Protein AF-A0A970KS63-F1 (afdb_monomer_lite)

Structure (mmCIF, N/CA/C/O backbone):
data_AF-A0A970KS63-F1
#
_entry.id   AF-A0A970KS63-F1
#
loop_
_atom_site.group_PDB
_atom_site.id
_atom_site.type_symbol
_atom_site.label_atom_id
_atom_site.label_alt_id
_atom_site.label_comp_id
_atom_site.label_asym_id
_atom_site.label_entity_id
_atom_site.label_seq_id
_atom_site.pdbx_PDB_ins_code
_atom_site.Cartn_x
_atom_site.Cartn_y
_atom_site.Cartn_z
_atom_site.occupancy
_atom_site.B_iso_or_equiv
_atom_site.auth_seq_id
_atom_site.auth_comp_id
_atom_site.auth_asym_id
_atom_site.auth_atom_id
_atom_site.pdbx_PDB_model_num
ATOM 1 N N . MET A 1 1 ? -22.049 -8.624 14.895 1.00 50.59 1 MET A N 1
ATOM 2 C CA . MET A 1 1 ? -20.860 -7.821 15.268 1.00 50.59 1 MET A CA 1
ATOM 3 C C . MET A 1 1 ? -21.345 -6.504 15.851 1.00 50.59 1 MET A C 1
ATOM 5 O O . MET A 1 1 ? -22.288 -5.970 15.275 1.00 50.59 1 MET A O 1
ATOM 9 N N . PRO A 1 2 ? -20.799 -5.991 16.967 1.00 42.56 2 PRO A N 1
ATOM 10 C CA . PRO A 1 2 ? -21.236 -4.711 17.508 1.00 42.56 2 PRO A CA 1
ATOM 11 C C . PRO A 1 2 ? -20.674 -3.602 16.616 1.00 42.56 2 PRO A C 1
ATOM 13 O O . PRO A 1 2 ? -19.522 -3.188 16.717 1.00 42.56 2 PRO A O 1
ATOM 16 N N . VAL A 1 3 ? -21.492 -3.189 15.661 1.00 50.16 3 VAL A N 1
ATOM 17 C CA . VAL A 1 3 ? -21.239 -2.037 14.810 1.00 50.16 3 VAL A CA 1
ATOM 18 C C . VAL A 1 3 ? -21.534 -0.805 15.663 1.00 50.16 3 VAL A C 1
ATOM 20 O O . VAL A 1 3 ? -22.597 -0.727 16.278 1.00 50.16 3 VAL A O 1
ATOM 23 N N . SER A 1 4 ? -20.594 0.141 15.756 1.00 57.78 4 SER A N 1
ATOM 24 C CA . SER A 1 4 ? -20.884 1.429 16.402 1.00 57.78 4 SER A CA 1
ATOM 25 C C . SER A 1 4 ? -22.049 2.103 15.663 1.00 57.78 4 SER A C 1
ATOM 27 O O . SER A 1 4 ? -22.232 1.830 14.479 1.00 57.78 4 SER A O 1
ATOM 29 N N . ALA A 1 5 ? -22.823 2.988 16.297 1.00 55.28 5 ALA A N 1
ATOM 30 C CA . ALA A 1 5 ? -24.036 3.584 15.702 1.00 55.28 5 ALA A CA 1
ATOM 31 C C . ALA A 1 5 ? -23.829 4.236 14.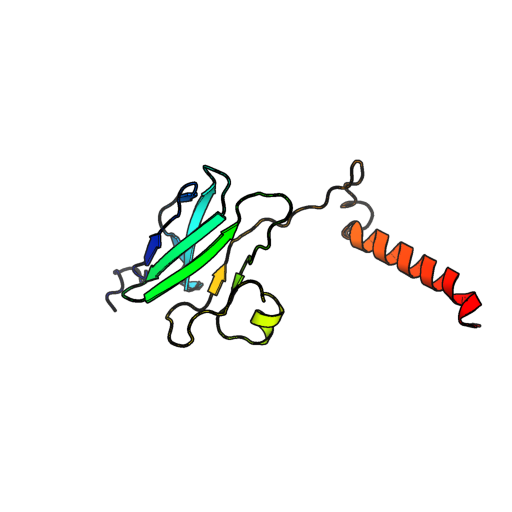305 1.00 55.28 5 ALA A C 1
ATOM 33 O O . ALA A 1 5 ? -24.787 4.491 13.586 1.00 55.28 5 ALA A O 1
ATOM 34 N N . SER A 1 6 ? -22.573 4.466 13.903 1.00 63.53 6 SER A N 1
ATOM 35 C CA . SER A 1 6 ? -22.121 4.996 12.613 1.00 63.53 6 SER A CA 1
ATOM 36 C C . SER A 1 6 ? -21.765 3.963 11.528 1.00 63.53 6 SER A C 1
ATOM 38 O O . SER A 1 6 ? -21.290 4.354 10.461 1.00 63.53 6 SER A O 1
ATOM 40 N N . GLY A 1 7 ? -21.897 2.653 11.762 1.00 78.44 7 GLY A N 1
ATOM 41 C CA . GLY A 1 7 ? -21.442 1.653 10.783 1.00 78.44 7 GLY A CA 1
ATOM 42 C C . GLY A 1 7 ? -19.939 1.342 10.845 1.00 78.44 7 GLY A C 1
ATOM 43 O O . GLY A 1 7 ? -19.459 0.486 10.104 1.00 78.44 7 GLY A O 1
ATOM 44 N N . LYS A 1 8 ? -19.180 2.047 11.696 1.00 84.31 8 LYS A N 1
ATOM 45 C CA . LYS A 1 8 ? -17.717 1.942 11.765 1.00 84.31 8 LYS A CA 1
ATOM 46 C C . LYS A 1 8 ? -17.283 0.630 12.437 1.00 84.31 8 LYS A C 1
ATOM 48 O O . LYS A 1 8 ? -17.682 0.394 13.584 1.00 84.31 8 LYS A O 1
ATOM 53 N N . PRO A 1 9 ? -16.433 -0.189 11.788 1.00 85.94 9 PRO A N 1
ATOM 54 C CA . PRO A 1 9 ? -15.862 -1.370 12.421 1.00 85.94 9 PRO A CA 1
ATOM 55 C C . PRO A 1 9 ? -14.881 -0.972 13.530 1.00 85.94 9 PRO A C 1
ATOM 57 O O . PRO A 1 9 ? -14.141 0.010 13.412 1.00 85.94 9 PRO A O 1
ATOM 60 N N . GLN A 1 10 ? -14.872 -1.741 14.620 1.00 87.31 10 GLN A N 1
ATOM 61 C CA . GLN A 1 10 ? -13.875 -1.586 15.675 1.00 87.31 10 GLN A CA 1
ATOM 62 C C . GLN A 1 10 ? -12.550 -2.178 15.194 1.00 87.31 10 GLN A C 1
ATOM 64 O O . GLN A 1 10 ? -12.431 -3.390 15.023 1.00 87.31 10 GLN A O 1
ATOM 69 N N . ALA A 1 11 ? -11.573 -1.304 14.963 1.00 89.56 11 ALA A N 1
ATOM 70 C CA . ALA A 1 11 ? -10.242 -1.679 14.522 1.00 89.56 11 ALA A CA 1
ATOM 71 C C . ALA A 1 11 ? -9.180 -0.996 15.381 1.00 89.56 11 ALA A C 1
ATOM 73 O O . ALA A 1 11 ? -9.300 0.192 15.694 1.00 89.56 11 ALA A O 1
ATOM 74 N N . VAL A 1 12 ? -8.133 -1.740 15.722 1.00 91.56 12 VAL A N 1
ATOM 75 C CA . VAL A 1 12 ? -6.964 -1.235 16.444 1.00 91.56 12 VAL A CA 1
ATOM 76 C C . VAL A 1 12 ? -5.735 -1.384 15.559 1.00 91.56 12 VAL A C 1
ATOM 78 O O . VAL A 1 12 ? -5.527 -2.433 14.950 1.00 91.56 12 VAL A O 1
ATOM 81 N N . LEU A 1 13 ? -4.942 -0.314 15.489 1.00 92.19 13 LEU A N 1
ATOM 82 C CA . LEU A 1 13 ? -3.684 -0.281 14.759 1.00 92.19 13 LEU A CA 1
ATOM 83 C C . LEU A 1 13 ? -2.523 -0.479 15.736 1.00 92.19 13 LEU A C 1
ATOM 85 O O . LEU A 1 13 ? -2.362 0.292 16.680 1.00 92.19 13 LEU A O 1
ATOM 89 N N . GLU A 1 14 ? -1.728 -1.511 15.495 1.00 92.94 14 GLU A N 1
ATOM 90 C CA . GLU A 1 14 ? -0.539 -1.870 16.262 1.00 92.94 14 GLU A CA 1
ATOM 91 C C . GLU A 1 14 ? 0.682 -1.429 15.449 1.00 92.94 14 GLU A C 1
ATOM 93 O O . GLU A 1 14 ? 0.970 -1.977 14.383 1.00 92.94 14 GLU A O 1
ATOM 98 N N . LEU A 1 15 ? 1.367 -0.384 15.917 1.00 90.44 15 LEU A N 1
ATOM 9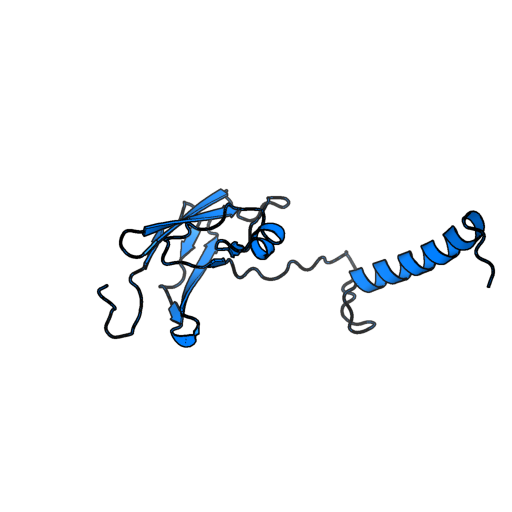9 C CA . LEU A 1 15 ? 2.504 0.205 15.215 1.00 90.44 15 LEU A CA 1
ATOM 100 C C . LEU A 1 15 ? 3.828 -0.289 15.810 1.00 90.44 15 LEU A C 1
ATOM 102 O O . LEU A 1 15 ? 3.960 -0.321 17.036 1.00 90.44 15 LEU A O 1
ATOM 106 N N . PRO A 1 16 ? 4.818 -0.642 14.972 1.00 88.69 16 PRO A N 1
ATOM 107 C CA . PRO A 1 16 ? 6.161 -0.930 15.451 1.00 88.69 16 PRO A CA 1
ATOM 108 C C . PRO A 1 16 ? 6.858 0.360 15.911 1.00 88.69 16 PRO A C 1
ATOM 110 O O . PRO A 1 16 ? 6.420 1.474 15.603 1.00 88.69 16 PRO A O 1
ATOM 113 N N . ALA A 1 17 ? 7.981 0.206 16.617 1.00 84.44 17 ALA A N 1
ATOM 114 C CA . ALA A 1 17 ? 8.837 1.332 16.979 1.00 84.44 17 ALA A CA 1
ATOM 115 C C . ALA A 1 17 ? 9.228 2.147 15.731 1.00 84.44 17 ALA A C 1
ATOM 117 O O . ALA A 1 17 ? 9.442 1.596 14.650 1.00 84.44 17 ALA A O 1
ATOM 118 N N . GLY A 1 18 ? 9.281 3.472 15.875 1.00 84.69 18 GLY A N 1
ATOM 119 C CA . GLY A 1 18 ? 9.595 4.378 14.771 1.00 84.69 18 GLY A CA 1
ATOM 120 C C . GLY A 1 18 ? 8.408 4.768 13.881 1.00 84.69 18 GLY A C 1
ATOM 121 O O . GLY A 1 18 ? 8.601 5.578 12.973 1.00 84.69 18 GLY A O 1
ATOM 122 N N . LEU A 1 19 ? 7.182 4.286 14.141 1.00 87.88 19 LEU A N 1
ATOM 123 C CA . LEU A 1 19 ? 5.958 4.803 13.513 1.00 87.88 19 LEU A CA 1
ATOM 124 C C . LEU A 1 19 ? 5.006 5.444 14.510 1.00 87.88 19 LEU A C 1
ATOM 126 O O . LEU A 1 19 ? 4.791 4.952 15.613 1.00 87.88 19 LEU A O 1
ATOM 130 N N . VAL A 1 20 ? 4.368 6.521 14.056 1.00 90.81 20 VAL A N 1
ATOM 131 C CA . VAL A 1 20 ? 3.349 7.239 14.817 1.00 90.81 20 VAL A CA 1
ATOM 132 C C . VAL A 1 20 ? 2.119 7.442 13.939 1.00 90.81 20 VAL A C 1
ATOM 134 O O . VAL A 1 20 ? 2.229 7.913 12.806 1.00 90.81 20 VAL A O 1
ATOM 137 N N . ALA A 1 21 ? 0.942 7.102 14.464 1.00 92.06 21 ALA A N 1
ATOM 138 C CA . ALA A 1 21 ? -0.326 7.502 13.869 1.00 92.06 21 ALA A CA 1
ATOM 139 C C . ALA A 1 21 ? -0.590 8.975 14.197 1.00 92.06 21 ALA A C 1
ATOM 141 O O . ALA A 1 21 ? -0.748 9.341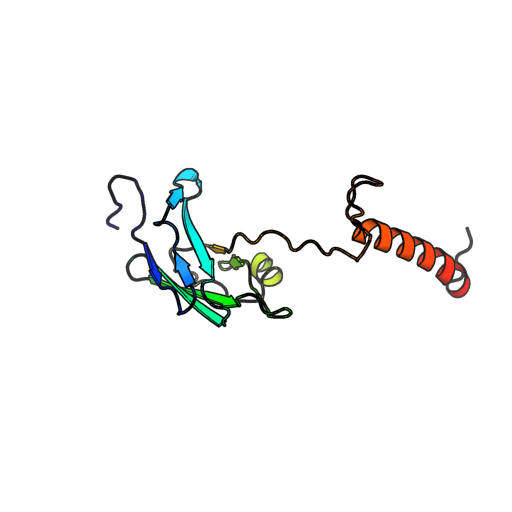 15.358 1.00 92.06 21 ALA A O 1
ATOM 142 N N . GLU A 1 22 ? -0.629 9.822 13.170 1.00 92.00 22 GLU A N 1
ATOM 143 C CA . GLU A 1 22 ? -0.911 11.256 13.312 1.00 92.00 22 GLU A CA 1
ATOM 144 C C . GLU A 1 22 ? -2.406 11.528 13.488 1.00 92.00 22 GLU A C 1
ATOM 146 O O . GLU A 1 22 ? -2.797 12.566 14.018 1.00 92.00 22 GLU A O 1
ATOM 151 N N . THR A 1 23 ? -3.252 10.606 13.025 1.00 89.56 23 THR A N 1
ATOM 152 C CA . THR A 1 23 ? -4.707 10.740 13.073 1.00 89.56 23 THR A CA 1
ATOM 153 C C . THR A 1 23 ? -5.357 9.491 13.662 1.00 89.56 23 THR A C 1
ATOM 155 O O . THR A 1 23 ? -4.863 8.377 13.448 1.00 89.56 23 THR A O 1
ATOM 158 N N . PRO A 1 24 ? -6.516 9.629 14.333 1.00 88.88 24 PRO A N 1
ATOM 159 C CA . PRO A 1 24 ? -7.367 8.480 14.607 1.00 88.88 24 PRO A CA 1
ATOM 160 C C . PRO A 1 24 ? -7.873 7.857 13.295 1.00 88.88 24 PRO A C 1
ATOM 162 O O . PRO A 1 24 ? -7.806 8.468 12.227 1.00 88.88 24 PRO A O 1
ATOM 165 N N . ALA A 1 25 ? -8.412 6.638 13.387 1.00 90.81 25 ALA A N 1
ATOM 166 C CA . ALA A 1 25 ? -8.950 5.923 12.233 1.00 90.81 25 ALA A CA 1
ATOM 167 C C . ALA A 1 25 ? -10.108 6.702 11.583 1.00 90.81 25 ALA A C 1
ATOM 169 O O . ALA A 1 25 ? -11.159 6.897 12.213 1.00 90.81 25 ALA A O 1
ATOM 170 N N . LEU A 1 26 ? -9.951 7.082 10.318 1.00 92.06 26 LEU A N 1
ATOM 171 C CA . LEU A 1 26 ? -11.005 7.661 9.493 1.00 92.06 26 LEU A CA 1
ATOM 172 C C . LEU A 1 26 ? -11.805 6.535 8.832 1.00 92.06 26 LEU A C 1
ATOM 174 O O . LEU A 1 26 ? -11.233 5.706 8.133 1.00 92.06 26 LEU A O 1
ATOM 178 N N . TRP A 1 27 ? -13.121 6.503 9.048 1.00 92.38 27 TRP A N 1
ATOM 179 C CA . TRP A 1 27 ? -14.018 5.548 8.392 1.00 92.38 27 TRP A CA 1
ATOM 180 C C . TRP A 1 27 ? -14.682 6.185 7.177 1.00 92.38 27 TRP A C 1
ATOM 182 O O . TRP A 1 27 ? -15.283 7.251 7.301 1.00 92.38 27 TRP A O 1
ATOM 192 N N . ILE A 1 28 ? -14.589 5.516 6.028 1.00 91.88 28 ILE A N 1
ATOM 193 C CA . ILE A 1 28 ? -15.202 5.927 4.764 1.00 91.88 28 ILE A CA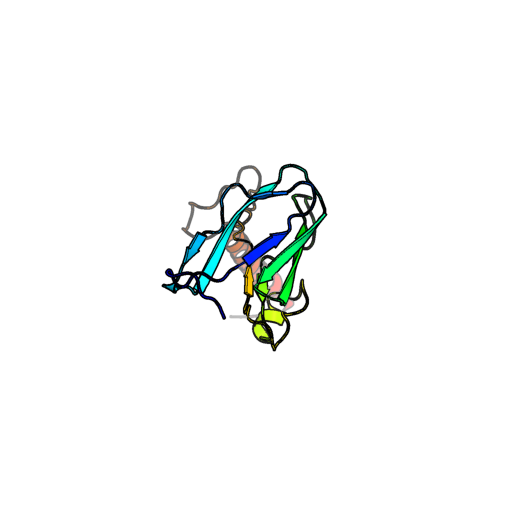 1
ATOM 194 C C . ILE A 1 28 ? -16.243 4.860 4.385 1.00 91.88 28 ILE A C 1
ATOM 196 O O . ILE A 1 28 ? -15.885 3.855 3.763 1.00 91.88 28 ILE A O 1
ATOM 200 N N . PRO A 1 29 ? -17.529 5.036 4.754 1.00 89.75 29 PRO A N 1
ATOM 201 C CA . PRO A 1 29 ? -18.553 4.004 4.579 1.00 89.75 29 PRO A CA 1
ATOM 202 C C . PRO A 1 29 ? -18.767 3.579 3.123 1.00 89.75 29 PRO A C 1
ATOM 204 O O . PRO A 1 29 ? -18.933 2.392 2.852 1.00 89.75 29 PRO A O 1
ATOM 207 N N . SER A 1 30 ? -18.730 4.534 2.187 1.00 90.38 30 SER A N 1
ATOM 208 C CA . SER A 1 30 ? -18.951 4.289 0.755 1.00 90.38 30 SER A CA 1
ATOM 209 C C . SER A 1 30 ? -17.891 3.375 0.137 1.00 90.38 30 SER A C 1
ATOM 211 O O . SER A 1 30 ? -18.219 2.549 -0.707 1.00 90.38 30 SER A O 1
ATOM 213 N N . ALA A 1 31 ? -16.641 3.492 0.590 1.00 89.06 31 ALA A N 1
ATOM 214 C CA . ALA A 1 31 ? -15.520 2.665 0.148 1.00 89.06 31 ALA A CA 1
ATOM 215 C C . ALA A 1 31 ? -15.299 1.425 1.032 1.00 89.06 31 ALA A C 1
ATOM 217 O O . ALA A 1 31 ? -14.518 0.548 0.681 1.00 89.06 31 ALA A O 1
ATOM 218 N N . ARG A 1 32 ? -15.986 1.346 2.182 1.00 90.38 32 ARG A N 1
ATOM 219 C CA . ARG A 1 32 ? -15.737 0.366 3.250 1.00 90.38 32 ARG A CA 1
ATOM 220 C C . ARG A 1 32 ? -14.276 0.359 3.720 1.00 90.38 32 ARG A C 1
ATOM 222 O O . ARG A 1 32 ? -13.722 -0.688 4.045 1.00 90.38 32 ARG A O 1
ATOM 229 N N . THR A 1 33 ? -13.675 1.545 3.803 1.00 91.69 33 THR A N 1
ATOM 230 C CA . THR A 1 33 ? -12.244 1.719 4.085 1.00 91.69 33 THR A CA 1
ATOM 231 C C . THR A 1 33 ? -12.019 2.401 5.426 1.00 91.69 33 THR A C 1
ATOM 233 O O . THR A 1 33 ? -12.617 3.438 5.719 1.00 91.69 33 THR A O 1
ATOM 236 N N . LEU A 1 34 ? -11.102 1.846 6.223 1.00 93.25 34 LEU A N 1
ATOM 237 C CA . LEU A 1 34 ? -10.478 2.550 7.340 1.00 93.25 34 LEU A CA 1
ATOM 238 C C . LEU A 1 34 ? -9.118 3.095 6.906 1.00 93.25 34 LEU A C 1
ATOM 240 O O . LEU A 1 34 ? -8.307 2.356 6.355 1.00 93.25 34 LEU A O 1
ATOM 244 N N . SER A 1 35 ? -8.874 4.377 7.169 1.00 92.75 35 SER A N 1
ATOM 245 C CA . SER A 1 35 ? -7.626 5.052 6.819 1.00 92.75 35 SER A CA 1
ATOM 246 C C . SER A 1 35 ? -6.967 5.678 8.043 1.00 92.75 35 SER A C 1
ATOM 248 O O . SER A 1 35 ? -7.634 6.243 8.914 1.00 92.75 35 SER A O 1
ATOM 250 N N . TRP A 1 36 ? -5.642 5.588 8.086 1.00 92.88 36 TRP A N 1
ATOM 251 C CA . TRP A 1 36 ? -4.796 6.235 9.078 1.00 92.88 36 TRP A CA 1
ATOM 252 C C . TRP A 1 36 ? -3.693 6.996 8.366 1.00 92.88 36 TRP A C 1
ATOM 254 O O . TRP A 1 36 ? -3.099 6.497 7.408 1.00 92.88 36 TRP A O 1
ATOM 264 N N . ARG A 1 37 ? -3.368 8.180 8.880 1.00 91.56 37 ARG A N 1
ATOM 265 C CA . ARG A 1 37 ? -2.172 8.899 8.467 1.00 91.56 37 ARG A CA 1
ATOM 266 C C . ARG A 1 37 ? -1.025 8.525 9.394 1.00 91.56 37 ARG A C 1
ATOM 268 O O . ARG A 1 37 ? -1.109 8.734 10.603 1.00 91.56 37 ARG A O 1
ATOM 275 N N . LEU A 1 38 ? 0.029 7.957 8.819 1.00 89.62 38 LEU A N 1
ATOM 276 C CA . LEU A 1 38 ? 1.206 7.503 9.552 1.00 89.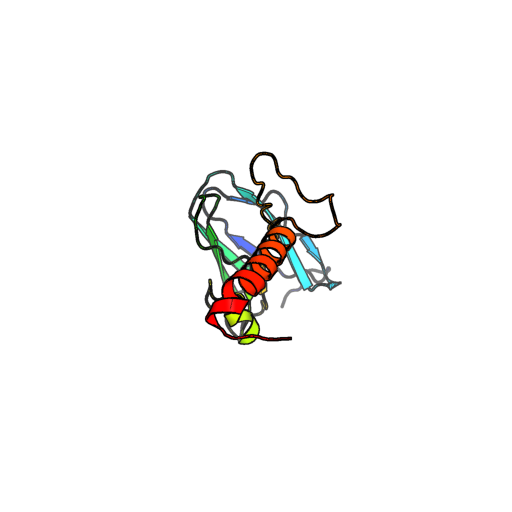62 38 LEU A CA 1
ATOM 277 C C . LEU A 1 38 ? 2.406 8.384 9.223 1.00 89.62 38 LEU A C 1
ATOM 279 O O . LEU A 1 38 ? 2.633 8.722 8.060 1.00 89.62 38 LEU A O 1
ATOM 283 N N . ARG A 1 39 ? 3.204 8.698 10.242 1.00 87.88 39 ARG A N 1
ATOM 284 C CA . ARG A 1 39 ? 4.513 9.330 10.092 1.00 87.88 39 ARG A CA 1
ATOM 285 C C . ARG A 1 39 ? 5.602 8.378 10.553 1.00 87.88 39 ARG A C 1
ATOM 287 O O . ARG A 1 39 ? 5.502 7.754 11.608 1.00 87.88 39 ARG A O 1
ATOM 294 N N . VAL A 1 40 ? 6.665 8.323 9.762 1.00 87.12 40 VAL A N 1
ATOM 295 C CA . VAL A 1 40 ? 7.924 7.694 10.149 1.00 87.12 40 VAL A CA 1
ATOM 296 C C . VAL A 1 40 ? 8.648 8.650 11.094 1.00 87.12 40 VAL A C 1
ATOM 298 O O . VAL A 1 40 ? 9.067 9.731 10.681 1.00 87.12 40 VAL A O 1
ATOM 301 N N . ALA A 1 41 ? 8.755 8.273 12.363 1.00 86.50 41 ALA A N 1
ATOM 302 C CA . ALA A 1 41 ? 9.603 8.954 13.332 1.00 86.50 41 ALA A CA 1
ATOM 303 C C . ALA A 1 41 ? 11.066 8.517 13.179 1.00 86.50 41 ALA A C 1
ATOM 305 O O . ALA A 1 41 ? 11.954 9.362 13.224 1.00 86.50 41 ALA A O 1
ATOM 306 N N . GLU A 1 42 ? 11.300 7.226 12.925 1.00 83.88 42 GLU A N 1
ATOM 307 C CA . GLU A 1 42 ? 12.638 6.649 12.772 1.00 83.88 42 GLU A CA 1
ATOM 308 C C . GLU A 1 42 ? 12.680 5.665 11.588 1.00 83.88 42 GLU A C 1
ATOM 310 O O . GLU A 1 42 ? 11.739 4.887 11.394 1.00 83.88 42 GLU A O 1
ATOM 315 N N . PRO A 1 43 ? 13.742 5.672 10.759 1.00 80.94 43 PRO A N 1
ATOM 316 C CA . PRO A 1 43 ? 13.903 4.684 9.700 1.00 80.94 43 PRO A CA 1
ATOM 317 C C . PRO A 1 43 ? 14.105 3.278 10.276 1.00 80.94 43 PRO A C 1
ATOM 319 O O . PRO A 1 43 ? 14.999 3.049 11.083 1.00 80.94 43 PRO A O 1
ATOM 322 N N . GLY A 1 44 ? 13.332 2.310 9.794 1.00 78.69 44 GLY A N 1
ATOM 323 C CA . GLY A 1 44 ? 13.451 0.917 10.200 1.00 78.69 44 GLY A CA 1
ATOM 324 C C . GLY A 1 44 ? 12.623 -0.026 9.337 1.00 78.69 44 GLY A C 1
ATOM 325 O O . GLY A 1 44 ? 11.921 0.384 8.408 1.00 78.69 44 GLY A O 1
ATOM 326 N N . GLU A 1 45 ? 12.725 -1.305 9.654 1.00 82.81 45 GLU A N 1
ATOM 327 C CA . GLU A 1 45 ? 11.848 -2.352 9.140 1.00 82.81 45 GLU A CA 1
ATOM 328 C C . GLU A 1 45 ? 10.948 -2.819 10.280 1.00 82.81 45 GLU A C 1
ATOM 330 O O . GLU A 1 45 ? 11.337 -2.782 11.448 1.00 82.81 45 GLU A O 1
ATOM 335 N N . GLY A 1 46 ? 9.729 -3.227 9.953 1.00 83.12 46 GLY A N 1
ATOM 336 C CA . GLY A 1 46 ? 8.787 -3.684 10.960 1.00 83.12 46 GLY A CA 1
ATOM 337 C C . GLY A 1 46 ? 7.512 -4.235 10.355 1.00 83.12 46 GLY A C 1
ATOM 338 O O . GLY A 1 46 ? 7.327 -4.259 9.137 1.00 83.12 46 GLY A O 1
ATOM 339 N N . VAL A 1 47 ? 6.618 -4.670 11.232 1.00 88.50 47 VAL A N 1
ATOM 340 C CA . VAL A 1 47 ? 5.303 -5.179 10.860 1.00 88.50 47 VAL A CA 1
ATOM 341 C C . VAL A 1 47 ? 4.254 -4.297 11.513 1.00 88.50 47 VAL A C 1
ATOM 343 O O . VAL A 1 47 ? 4.287 -4.076 12.722 1.00 88.50 47 VAL A O 1
ATOM 346 N N . ILE A 1 48 ? 3.336 -3.781 10.703 1.00 90.38 48 ILE A N 1
ATOM 347 C CA . ILE A 1 48 ? 2.139 -3.102 11.188 1.00 90.38 48 ILE A CA 1
ATOM 348 C C . ILE A 1 48 ? 1.072 -4.167 11.423 1.00 90.38 48 ILE A C 1
ATOM 350 O O . ILE A 1 48 ? 0.733 -4.909 10.500 1.00 90.38 48 ILE A O 1
ATOM 354 N N . GLY A 1 49 ? 0.543 -4.233 12.641 1.00 91.81 49 GLY A N 1
ATOM 355 C CA . GLY A 1 49 ? -0.586 -5.089 12.988 1.00 91.81 49 GLY A CA 1
ATOM 356 C C . GLY A 1 49 ? -1.907 -4.335 12.866 1.00 91.81 49 GLY A C 1
ATOM 357 O O . GLY A 1 49 ? -2.016 -3.173 13.256 1.00 91.81 49 GLY A O 1
ATOM 358 N N . ILE A 1 50 ? -2.933 -4.988 12.333 1.00 91.69 50 ILE A N 1
ATOM 359 C CA . ILE A 1 50 ? -4.299 -4.466 12.273 1.00 91.69 50 ILE A CA 1
ATOM 360 C C . ILE A 1 50 ? -5.206 -5.515 12.895 1.00 91.69 50 ILE A C 1
ATOM 362 O O . ILE A 1 50 ? -5.300 -6.634 12.390 1.00 91.69 50 ILE A O 1
ATOM 366 N N . ARG A 1 51 ? -5.897 -5.156 13.973 1.00 90.75 51 ARG A N 1
ATOM 367 C CA . ARG A 1 51 ? -6.842 -6.045 14.649 1.00 90.75 51 ARG A CA 1
ATOM 368 C C . ARG A 1 51 ? -8.263 -5.553 14.453 1.00 90.75 51 ARG A C 1
ATOM 370 O O . ARG A 1 51 ? -8.554 -4.402 14.769 1.00 90.75 51 ARG A O 1
ATOM 377 N N . ILE A 1 52 ? -9.133 -6.415 13.935 1.00 88.19 52 ILE A N 1
ATOM 378 C CA . ILE A 1 52 ? -10.551 -6.132 13.687 1.00 88.19 52 ILE A CA 1
ATOM 379 C C . ILE A 1 52 ? -11.364 -7.258 14.323 1.00 88.19 52 ILE A C 1
ATOM 381 O O . ILE A 1 52 ? -11.357 -8.388 13.835 1.00 88.19 52 ILE A O 1
ATOM 385 N N . GLY A 1 53 ? -12.049 -6.957 15.430 1.00 84.94 53 GLY A N 1
ATOM 386 C CA . GLY A 1 53 ? -12.615 -8.001 16.290 1.00 84.94 53 GLY A CA 1
ATOM 387 C C . GLY A 1 53 ? -11.520 -8.956 16.785 1.00 84.94 53 GLY A C 1
ATOM 388 O O . GLY A 1 53 ? -10.496 -8.499 17.291 1.00 84.94 53 GLY A O 1
ATOM 389 N N . GLU A 1 54 ? -11.723 -10.259 16.580 1.00 82.38 54 GLU A N 1
ATOM 390 C CA . GLU A 1 54 ? -10.768 -11.327 16.928 1.00 82.38 54 GLU A CA 1
ATOM 391 C C . GLU A 1 54 ? -9.683 -11.555 15.859 1.00 82.38 54 GLU A C 1
ATOM 393 O O . GLU A 1 54 ? -8.682 -12.222 16.109 1.00 82.38 54 GLU A O 1
ATOM 398 N N . ALA A 1 55 ? -9.859 -11.015 14.648 1.00 86.38 55 ALA A N 1
ATOM 399 C CA . ALA A 1 55 ? -8.924 -11.245 13.553 1.00 86.38 55 ALA A CA 1
ATOM 400 C C . ALA A 1 55 ? -7.741 -10.272 13.624 1.00 86.38 55 ALA A C 1
ATOM 402 O O . ALA A 1 55 ? -7.927 -9.060 13.768 1.00 86.38 55 ALA A O 1
ATOM 403 N N . ARG A 1 56 ? -6.522 -10.799 13.459 1.00 90.12 56 ARG A N 1
ATOM 404 C CA . ARG A 1 56 ? -5.282 -10.019 13.366 1.00 90.12 56 ARG A CA 1
ATOM 405 C C . ARG A 1 56 ? -4.661 -10.182 11.985 1.00 90.12 56 ARG A C 1
ATOM 407 O O . ARG A 1 56 ? -4.450 -11.294 11.510 1.00 90.12 56 ARG A O 1
ATOM 414 N N . TYR A 1 57 ? -4.350 -9.055 11.365 1.00 90.62 57 TYR A N 1
ATOM 415 C CA . TYR A 1 57 ? -3.679 -8.960 10.078 1.00 90.62 57 TYR A CA 1
ATOM 416 C C . TYR A 1 57 ? -2.356 -8.236 10.246 1.00 90.62 57 TYR A C 1
ATOM 418 O O . TYR A 1 57 ? -2.192 -7.410 11.139 1.00 90.62 57 TYR A O 1
ATOM 426 N N . GLU A 1 58 ? -1.420 -8.530 9.359 1.00 90.62 58 GLU A N 1
ATOM 427 C CA . GLU A 1 58 ? -0.080 -7.963 9.394 1.00 90.62 58 GLU A CA 1
ATOM 428 C C . GLU A 1 58 ? 0.263 -7.357 8.040 1.00 90.62 58 GLU A C 1
ATOM 430 O O . GLU A 1 58 ? -0.164 -7.854 6.995 1.00 90.62 58 GLU A O 1
ATOM 435 N N . LYS A 1 59 ? 1.034 -6.278 8.045 1.00 88.38 59 LYS A N 1
ATOM 436 C CA . LYS A 1 59 ? 1.600 -5.701 6.833 1.00 88.38 59 LYS A CA 1
ATOM 437 C C . LYS A 1 59 ? 3.067 -5.398 7.041 1.00 88.38 59 LYS A C 1
ATOM 439 O O . LYS A 1 59 ? 3.430 -4.694 7.987 1.00 88.38 59 LYS A O 1
ATOM 444 N N . ALA A 1 60 ? 3.897 -5.908 6.140 1.00 85.31 60 ALA A N 1
ATOM 445 C CA . ALA A 1 60 ? 5.317 -5.608 6.162 1.00 85.31 60 ALA A CA 1
ATOM 446 C C . ALA A 1 60 ? 5.555 -4.133 5.805 1.00 85.31 60 ALA A C 1
ATOM 448 O O . ALA A 1 60 ? 5.013 -3.610 4.826 1.00 85.31 60 ALA A O 1
ATOM 449 N N . LEU A 1 61 ? 6.398 -3.466 6.587 1.00 81.50 61 LEU A N 1
ATOM 450 C CA . LEU A 1 61 ? 6.835 -2.103 6.344 1.00 81.50 61 LEU A CA 1
ATOM 451 C C . LEU A 1 61 ? 8.358 -2.052 6.236 1.00 81.50 61 LEU A C 1
ATOM 453 O O . LEU A 1 61 ? 9.079 -2.482 7.132 1.00 81.50 61 LEU A O 1
ATOM 457 N N . ALA A 1 62 ? 8.827 -1.411 5.169 1.00 73.19 62 ALA A N 1
ATOM 458 C CA . ALA A 1 62 ? 10.208 -0.980 5.025 1.00 73.19 62 ALA A CA 1
ATOM 459 C C . ALA A 1 62 ? 10.255 0.546 4.857 1.00 73.19 62 ALA A C 1
ATOM 461 O O . ALA A 1 62 ? 9.909 1.084 3.796 1.00 73.19 62 ALA A O 1
ATOM 462 N N . SER A 1 63 ? 10.677 1.244 5.912 1.00 64.69 63 SER A N 1
ATOM 463 C CA . SER A 1 63 ? 10.895 2.700 5.946 1.00 64.69 63 SER A CA 1
ATOM 464 C C . SER A 1 63 ? 12.052 3.113 5.004 1.00 64.69 63 SER A C 1
ATOM 466 O O . SER A 1 63 ? 12.665 2.227 4.407 1.00 64.69 63 SER A O 1
ATOM 468 N N . PRO A 1 64 ? 12.328 4.406 4.712 1.00 62.69 64 PRO A N 1
ATOM 469 C CA . PRO A 1 64 ? 13.171 4.805 3.581 1.00 62.69 64 PRO A CA 1
ATOM 470 C C . PRO A 1 64 ? 14.632 4.390 3.742 1.00 62.69 64 PRO A C 1
ATOM 472 O O . PRO A 1 64 ? 15.459 5.116 4.276 1.00 62.69 64 PRO A O 1
ATOM 475 N N . ARG A 1 65 ? 14.937 3.217 3.186 1.00 58.94 65 ARG A N 1
ATOM 476 C CA . ARG A 1 65 ? 16.243 2.812 2.678 1.00 58.94 65 ARG A CA 1
ATOM 477 C C . ARG A 1 65 ? 16.167 2.785 1.143 1.00 58.94 65 ARG A C 1
ATOM 479 O O . ARG A 1 65 ? 15.104 2.465 0.605 1.00 58.94 65 ARG A O 1
ATOM 486 N N . PRO A 1 66 ? 17.255 3.126 0.434 1.00 54.09 66 PRO A N 1
ATOM 487 C CA . PRO A 1 66 ? 17.226 3.390 -1.007 1.00 54.09 66 PRO A CA 1
ATOM 488 C C . PRO A 1 66 ? 16.813 2.184 -1.866 1.00 54.09 66 PRO A C 1
ATOM 490 O O . PRO A 1 66 ? 16.304 2.377 -2.964 1.00 54.09 66 PRO A O 1
ATOM 493 N N . LEU A 1 67 ? 16.979 0.953 -1.369 1.00 53.69 67 LEU A N 1
ATOM 494 C CA . LEU A 1 67 ? 16.704 -0.283 -2.107 1.00 53.69 67 LEU A CA 1
ATOM 495 C C . LEU A 1 67 ? 16.157 -1.365 -1.162 1.00 53.69 67 LEU A C 1
ATOM 497 O O . LEU A 1 67 ? 16.875 -2.284 -0.781 1.00 53.69 67 LEU A O 1
ATOM 501 N N . VAL A 1 68 ? 14.891 -1.255 -0.753 1.00 59.47 68 VAL A N 1
ATOM 502 C CA . VAL A 1 68 ? 14.209 -2.333 -0.014 1.00 59.47 68 VAL A CA 1
ATOM 503 C C . VAL A 1 68 ? 12.910 -2.695 -0.714 1.00 59.47 68 VAL A C 1
ATOM 505 O O . VAL A 1 68 ? 12.165 -1.827 -1.173 1.00 59.47 68 VAL A O 1
ATOM 508 N N . ARG A 1 69 ? 12.645 -4.000 -0.800 1.00 61.12 69 ARG A N 1
ATOM 509 C CA . ARG A 1 69 ? 11.405 -4.557 -1.339 1.00 61.12 69 ARG A CA 1
ATOM 510 C C . ARG A 1 69 ? 10.227 -4.041 -0.513 1.00 61.12 69 ARG A C 1
ATOM 512 O O . ARG A 1 69 ? 10.121 -4.324 0.675 1.00 61.12 69 ARG A O 1
ATOM 519 N N . ARG A 1 70 ? 9.340 -3.286 -1.157 1.00 68.75 70 ARG A N 1
ATOM 520 C CA . ARG A 1 70 ? 8.103 -2.764 -0.566 1.00 68.75 70 ARG A CA 1
ATOM 521 C C . ARG A 1 70 ? 6.918 -3.389 -1.275 1.00 68.75 70 ARG A C 1
ATOM 523 O O . ARG A 1 70 ? 6.875 -3.359 -2.501 1.00 68.75 70 ARG A O 1
ATOM 530 N N . SER A 1 71 ? 5.950 -3.902 -0.520 1.00 72.00 71 SER A N 1
ATOM 531 C CA . SER A 1 71 ? 4.635 -4.207 -1.084 1.00 72.00 71 SER A CA 1
ATOM 532 C C . SER A 1 71 ? 3.699 -3.040 -0.785 1.00 72.00 71 SER A C 1
ATOM 534 O O . SER A 1 71 ? 3.227 -2.911 0.350 1.00 72.00 71 SER A O 1
ATOM 536 N N . PRO A 1 72 ? 3.416 -2.158 -1.757 1.00 80.44 72 PRO A N 1
ATOM 537 C CA . PRO A 1 72 ? 2.464 -1.075 -1.534 1.00 80.44 72 PRO A CA 1
ATOM 538 C C . PRO A 1 72 ? 1.084 -1.639 -1.191 1.00 80.44 72 PRO A C 1
ATOM 540 O O . PRO A 1 72 ? 0.405 -1.100 -0.330 1.00 80.44 72 PRO A O 1
ATOM 543 N N . VAL A 1 73 ? 0.722 -2.785 -1.768 1.00 82.38 73 VAL A N 1
ATOM 544 C CA . VAL A 1 73 ? -0.566 -3.448 -1.565 1.00 82.38 73 VAL A CA 1
ATOM 545 C C . VAL A 1 73 ? -0.331 -4.878 -1.084 1.00 82.38 73 VAL A C 1
ATOM 547 O O . VAL A 1 73 ? 0.563 -5.564 -1.576 1.00 82.38 73 VAL A O 1
ATOM 550 N N . ARG A 1 74 ? -1.104 -5.318 -0.090 1.00 86.75 74 ARG A N 1
ATOM 551 C CA . ARG A 1 74 ? -1.248 -6.726 0.291 1.00 86.75 74 ARG A CA 1
ATOM 552 C C . ARG A 1 74 ? -2.676 -7.145 -0.076 1.00 86.75 74 ARG A C 1
ATOM 554 O O . ARG A 1 74 ? -3.600 -6.804 0.668 1.00 86.75 74 ARG A O 1
ATOM 561 N N . PRO A 1 75 ? -2.871 -7.799 -1.231 1.00 82.31 75 PRO A N 1
ATOM 562 C CA . PRO A 1 75 ? -4.202 -8.139 -1.709 1.00 82.31 75 PRO A CA 1
ATOM 563 C C . PRO A 1 75 ? -4.782 -9.351 -0.965 1.00 82.31 75 PRO A C 1
ATOM 565 O O . PRO A 1 75 ? -4.069 -10.134 -0.330 1.00 82.31 75 PRO A O 1
ATOM 568 N N . GLY A 1 76 ? -6.094 -9.538 -1.088 1.00 80.50 76 GLY A N 1
ATOM 569 C CA . GLY A 1 76 ? -6.748 -10.820 -0.829 1.00 80.50 76 GLY A CA 1
ATOM 570 C C . GLY A 1 76 ? -6.356 -11.893 -1.856 1.00 80.50 76 GLY A C 1
ATOM 571 O O . GLY A 1 76 ? -5.451 -11.707 -2.672 1.00 80.50 76 GLY A O 1
ATOM 572 N N . ARG A 1 77 ? -7.052 -13.038 -1.861 1.00 74.31 77 ARG A N 1
ATOM 573 C CA . ARG A 1 77 ? -6.815 -14.121 -2.839 1.00 74.31 77 ARG A CA 1
ATOM 574 C C . ARG A 1 77 ? -7.322 -13.741 -4.237 1.00 74.31 77 ARG A C 1
ATOM 576 O O . ARG A 1 77 ? -8.371 -14.198 -4.673 1.00 74.31 77 ARG A O 1
ATOM 583 N N . SER A 1 78 ? -6.550 -12.943 -4.964 1.00 78.88 78 SER A N 1
ATOM 584 C CA . SER A 1 78 ? -6.680 -12.771 -6.414 1.00 78.88 78 SER A CA 1
ATOM 585 C C . SER A 1 78 ? -5.368 -13.177 -7.065 1.00 78.88 78 SER A C 1
ATOM 587 O O . SER A 1 78 ? -4.319 -12.628 -6.746 1.00 78.88 78 SER A O 1
ATOM 589 N N . TRP A 1 79 ? -5.412 -14.157 -7.969 1.00 76.56 79 TRP A N 1
ATOM 590 C CA . TRP A 1 79 ? -4.204 -14.684 -8.616 1.00 76.56 79 TRP A CA 1
ATOM 591 C C . TRP A 1 79 ? -3.532 -13.618 -9.482 1.00 76.56 79 TRP A C 1
ATOM 593 O O . TRP A 1 79 ? -2.311 -13.496 -9.490 1.00 76.56 79 TRP A O 1
ATOM 603 N N . ILE A 1 80 ? -4.347 -12.789 -10.138 1.00 83.19 80 ILE A N 1
ATOM 604 C CA . ILE A 1 80 ? -3.882 -11.641 -10.916 1.00 83.19 80 ILE A CA 1
ATOM 605 C C . ILE A 1 80 ? -3.238 -10.614 -9.978 1.00 83.19 80 ILE A C 1
ATOM 607 O O . ILE A 1 80 ? -2.129 -10.159 -10.237 1.00 83.19 80 ILE A O 1
ATOM 611 N N . ALA A 1 81 ? -3.881 -10.290 -8.850 1.00 80.19 81 ALA A N 1
ATOM 612 C CA . ALA A 1 81 ? -3.324 -9.331 -7.895 1.00 80.19 81 ALA A CA 1
ATOM 613 C C . ALA A 1 81 ? -2.034 -9.845 -7.238 1.00 80.19 81 ALA A C 1
ATOM 615 O O . ALA A 1 81 ? -1.121 -9.060 -7.011 1.00 80.19 81 ALA A O 1
ATOM 616 N N . GLN A 1 82 ? -1.926 -11.151 -6.982 1.00 83.88 82 GLN A N 1
ATOM 617 C CA . GLN A 1 82 ? -0.716 -11.767 -6.437 1.00 83.88 82 GLN A CA 1
ATOM 618 C C . GLN A 1 82 ? 0.446 -11.727 -7.436 1.00 83.88 82 GLN A C 1
ATOM 620 O O . GLN A 1 82 ? 1.594 -11.587 -7.026 1.00 83.88 82 GLN A O 1
ATOM 625 N N . PHE A 1 83 ? 0.161 -11.819 -8.737 1.00 84.31 83 PHE A N 1
ATOM 626 C CA . PHE A 1 83 ? 1.174 -11.640 -9.776 1.00 84.31 83 PHE A CA 1
ATOM 627 C C . PHE A 1 83 ? 1.677 -10.189 -9.839 1.00 84.31 83 PHE A C 1
ATOM 629 O O . PHE A 1 83 ? 2.873 -9.960 -10.001 1.00 84.31 83 PHE A O 1
ATOM 636 N N . VAL A 1 84 ? 0.781 -9.210 -9.662 1.00 83.00 84 VAL A N 1
ATOM 637 C CA . VAL A 1 84 ? 1.131 -7.777 -9.634 1.00 83.00 84 VAL A CA 1
ATOM 638 C C . VAL A 1 84 ? 1.850 -7.388 -8.333 1.00 83.00 84 VAL A C 1
ATOM 640 O O . VAL A 1 84 ? 2.797 -6.602 -8.361 1.00 83.00 84 VAL A O 1
ATOM 643 N N . TYR A 1 85 ? 1.446 -7.962 -7.197 1.00 82.75 85 TYR A N 1
ATOM 644 C CA . TYR A 1 85 ? 1.987 -7.678 -5.864 1.00 82.75 85 TYR A CA 1
ATOM 645 C C . TYR A 1 85 ? 2.488 -8.953 -5.160 1.00 82.75 85 TYR A C 1
ATOM 647 O O . TYR A 1 85 ? 1.964 -9.333 -4.112 1.00 82.75 85 TYR A O 1
ATOM 655 N N . PRO A 1 86 ? 3.551 -9.608 -5.666 1.00 84.44 86 PRO A N 1
ATOM 656 C CA . PRO A 1 86 ? 4.053 -10.865 -5.105 1.00 84.44 86 PRO A CA 1
ATOM 657 C C . PRO A 1 86 ? 4.860 -10.660 -3.815 1.00 84.44 86 PRO A C 1
ATOM 659 O O . PRO A 1 86 ? 5.480 -11.596 -3.305 1.00 84.44 86 PRO A O 1
ATOM 662 N N . ALA A 1 87 ? 4.939 -9.419 -3.322 1.00 83.31 87 ALA A N 1
ATOM 663 C CA . ALA A 1 87 ? 5.849 -9.057 -2.254 1.00 83.31 87 ALA A CA 1
ATOM 664 C C . ALA A 1 87 ? 5.440 -9.612 -0.878 1.00 83.31 87 ALA A C 1
ATOM 666 O O . ALA A 1 87 ? 6.298 -9.964 -0.068 1.00 83.31 87 ALA A O 1
ATOM 667 N N . GLU A 1 88 ? 4.145 -9.779 -0.647 1.00 82.25 88 GLU A N 1
ATOM 668 C CA . GLU A 1 88 ? 3.587 -10.356 0.575 1.00 82.25 88 GLU A CA 1
ATOM 669 C C . GLU A 1 88 ? 2.661 -11.535 0.217 1.00 82.25 88 GLU A C 1
ATOM 671 O O . GLU A 1 88 ? 2.073 -11.541 -0.870 1.00 82.25 88 GLU A O 1
ATOM 676 N N . PRO A 1 89 ? 2.514 -12.546 1.097 1.00 84.25 89 PRO A N 1
ATOM 677 C CA . PRO A 1 89 ? 1.486 -13.566 0.918 1.00 84.25 89 PRO A CA 1
ATOM 678 C C . PRO A 1 89 ? 0.091 -12.922 0.979 1.00 84.25 89 PRO A C 1
ATOM 680 O O . PRO A 1 89 ? -0.096 -11.936 1.706 1.00 84.25 89 PRO A O 1
ATOM 683 N N . PRO A 1 90 ? -0.911 -13.479 0.278 1.00 87.12 90 PRO A N 1
ATOM 684 C CA . PRO A 1 90 ? -2.255 -12.916 0.280 1.00 87.12 90 PRO A CA 1
ATOM 685 C C . PRO A 1 90 ? -2.867 -12.946 1.687 1.00 87.12 90 PRO A C 1
ATOM 687 O O . PRO A 1 90 ? -2.413 -13.670 2.582 1.00 87.12 90 PRO A O 1
ATOM 690 N N . LEU A 1 91 ? -3.896 -12.131 1.901 1.00 87.56 91 LEU A N 1
ATOM 691 C CA . LEU A 1 91 ? -4.680 -12.182 3.136 1.00 87.56 91 LEU A CA 1
ATOM 692 C C . LEU A 1 91 ? -5.448 -13.520 3.255 1.00 87.56 91 LEU A C 1
ATOM 694 O O . LEU A 1 91 ? -5.793 -14.115 2.225 1.00 87.56 91 LEU A O 1
ATOM 698 N N . PRO A 1 92 ? -5.726 -13.997 4.488 1.00 84.88 92 PRO A N 1
ATOM 699 C CA . PRO A 1 92 ? -6.549 -15.187 4.724 1.00 84.88 92 PRO A CA 1
ATOM 700 C C . PRO A 1 92 ? -7.916 -15.097 4.033 1.00 84.88 92 PRO A C 1
ATOM 702 O O . PRO A 1 92 ? -8.532 -14.034 4.000 1.00 84.88 92 PRO A O 1
ATOM 705 N N . ALA A 1 93 ? -8.389 -16.214 3.473 1.00 77.12 93 ALA A N 1
ATOM 706 C CA . ALA A 1 93 ? -9.601 -16.258 2.643 1.00 77.12 93 ALA A CA 1
ATOM 707 C C . ALA A 1 93 ? -10.902 -16.061 3.439 1.00 77.12 93 ALA A C 1
ATOM 709 O O . ALA A 1 93 ? -11.897 -15.584 2.907 1.00 77.12 93 ALA A O 1
ATOM 710 N N . ASP A 1 94 ? -10.871 -16.461 4.700 1.00 80.06 94 ASP A N 1
ATOM 711 C CA . ASP A 1 94 ? -11.920 -16.380 5.711 1.00 80.06 94 ASP A CA 1
ATOM 712 C C . ASP A 1 94 ? -11.875 -15.061 6.505 1.00 80.06 94 ASP A C 1
ATOM 714 O O . ASP A 1 94 ? -12.654 -14.850 7.433 1.00 80.06 94 ASP A O 1
ATOM 718 N N . GLY A 1 95 ? -10.967 -14.153 6.133 1.00 77.38 95 GLY A N 1
ATOM 719 C CA . GLY A 1 95 ? -10.801 -12.862 6.778 1.00 77.38 95 GLY A CA 1
ATOM 720 C C . GLY A 1 95 ? -11.859 -11.826 6.385 1.00 77.38 95 GLY A C 1
ATOM 721 O O . GLY A 1 95 ? -12.396 -11.825 5.283 1.00 77.38 95 GLY A O 1
ATOM 722 N N . VAL A 1 96 ? -12.101 -10.869 7.282 1.00 84.62 96 VAL A N 1
ATOM 723 C CA . VAL A 1 96 ? -13.000 -9.722 7.055 1.00 84.62 96 VAL A CA 1
ATOM 724 C C . VAL A 1 96 ? -12.381 -8.624 6.185 1.00 84.62 96 VAL A C 1
ATOM 726 O O . VAL A 1 96 ? -13.069 -7.680 5.800 1.00 84.62 96 VAL A O 1
ATOM 729 N N . LEU A 1 97 ? -11.079 -8.716 5.905 1.00 85.44 97 LEU A N 1
ATOM 730 C CA . LEU A 1 97 ? -10.314 -7.697 5.202 1.00 85.44 97 LEU A CA 1
ATOM 731 C C . LEU A 1 97 ? -9.920 -8.182 3.805 1.00 85.44 97 LEU A C 1
ATOM 733 O O . LEU A 1 97 ? -9.316 -9.242 3.659 1.00 85.44 97 LEU A O 1
ATOM 737 N N . SER A 1 98 ? -10.230 -7.388 2.782 1.00 87.00 98 SER A N 1
ATOM 738 C CA . SER A 1 98 ? -9.926 -7.723 1.387 1.00 87.00 98 SER A CA 1
ATOM 739 C C . SER A 1 98 ? -8.582 -7.182 0.900 1.00 87.00 98 SER A C 1
ATOM 741 O O . SER A 1 98 ? -8.027 -7.727 -0.050 1.00 87.00 98 SER A O 1
ATOM 743 N N . GLU A 1 99 ? -8.065 -6.111 1.509 1.00 89.75 99 GLU A N 1
ATOM 744 C CA . GLU A 1 99 ? -6.841 -5.437 1.066 1.00 89.75 99 GLU A CA 1
ATOM 745 C C . GLU A 1 99 ? -6.227 -4.573 2.178 1.00 89.75 99 GLU A C 1
ATOM 747 O O . GLU A 1 99 ? -6.952 -3.909 2.920 1.00 89.75 99 GLU A O 1
ATOM 752 N N . ILE A 1 100 ? -4.890 -4.533 2.254 1.00 89.44 100 ILE A N 1
ATOM 753 C CA . ILE A 1 100 ? -4.149 -3.507 3.008 1.00 89.44 100 ILE A CA 1
ATOM 754 C C . ILE A 1 100 ? -3.206 -2.770 2.054 1.00 89.44 100 ILE A C 1
ATOM 756 O O . ILE A 1 100 ? -2.288 -3.382 1.499 1.00 89.44 100 ILE A O 1
ATOM 760 N N . ALA A 1 101 ? -3.370 -1.455 1.916 1.00 89.69 101 ALA A N 1
ATOM 761 C CA . ALA A 1 101 ? -2.563 -0.633 1.020 1.00 89.69 101 ALA A CA 1
ATOM 762 C C . ALA A 1 101 ? -1.880 0.539 1.741 1.00 89.69 101 ALA A C 1
ATOM 764 O O . ALA A 1 101 ? -2.436 1.136 2.662 1.00 89.69 101 ALA A O 1
ATOM 765 N N . PHE A 1 102 ? -0.670 0.878 1.296 1.00 87.31 102 PHE A N 1
ATOM 766 C CA . PHE A 1 102 ? -0.026 2.155 1.573 1.00 87.31 102 PHE A CA 1
ATOM 767 C C . PHE A 1 102 ? -0.278 3.100 0.402 1.00 87.31 102 PHE A C 1
ATOM 769 O O . PHE A 1 102 ? 0.107 2.801 -0.729 1.00 87.31 102 PHE A O 1
ATOM 776 N N . ASP A 1 103 ? -0.859 4.262 0.690 1.00 83.00 103 ASP A N 1
ATOM 777 C CA . ASP A 1 103 ? -0.941 5.357 -0.273 1.00 83.00 103 ASP A CA 1
ATOM 778 C C . ASP A 1 103 ? 0.427 6.052 -0.360 1.00 83.00 103 ASP A C 1
ATOM 780 O O . ASP A 1 103 ? 0.759 6.972 0.395 1.00 83.00 103 ASP A O 1
ATOM 784 N N . LEU A 1 104 ? 1.285 5.507 -1.222 1.00 73.81 104 LEU A N 1
ATOM 785 C CA . LEU A 1 104 ? 2.612 6.039 -1.490 1.00 73.81 104 LEU A CA 1
ATOM 786 C C . LEU A 1 104 ? 2.543 6.960 -2.702 1.00 73.81 104 LEU A C 1
ATOM 788 O O . LEU A 1 104 ? 2.122 6.555 -3.785 1.00 73.81 104 LEU A O 1
ATOM 792 N N . ARG A 1 105 ? 3.063 8.182 -2.556 1.00 67.56 105 ARG A N 1
ATOM 793 C CA . ARG A 1 105 ? 3.305 9.038 -3.719 1.00 67.56 105 ARG A CA 1
ATOM 794 C C . ARG A 1 105 ? 4.305 8.354 -4.661 1.00 67.56 105 ARG A C 1
ATOM 796 O O . ARG A 1 105 ? 5.346 7.896 -4.180 1.00 67.56 105 ARG A O 1
ATOM 803 N N . PRO A 1 106 ? 4.032 8.308 -5.980 1.00 63.31 106 PRO A N 1
ATOM 804 C CA . PRO A 1 106 ? 4.970 7.762 -6.949 1.00 63.31 106 PRO A CA 1
ATOM 805 C C . PRO A 1 106 ? 6.327 8.452 -6.824 1.00 63.31 106 PRO A C 1
ATOM 807 O O . PRO A 1 106 ? 6.404 9.682 -6.805 1.00 63.31 106 PRO A O 1
ATOM 810 N N . ALA A 1 107 ? 7.398 7.664 -6.746 1.00 61.72 107 ALA A N 1
ATOM 811 C CA . ALA A 1 107 ? 8.740 8.215 -6.811 1.00 61.72 107 ALA A CA 1
ATOM 812 C C . ALA A 1 107 ? 8.966 8.789 -8.216 1.00 61.72 107 ALA A C 1
ATOM 814 O O . ALA A 1 107 ? 8.903 8.075 -9.216 1.00 61.72 107 ALA A O 1
ATOM 815 N N . THR A 1 108 ? 9.222 10.090 -8.299 1.00 55.81 108 THR A N 1
ATOM 816 C CA . THR A 1 108 ? 9.685 10.724 -9.531 1.00 55.81 108 THR A CA 1
ATOM 817 C C . THR A 1 108 ? 11.168 10.428 -9.703 1.00 55.81 108 THR A C 1
ATOM 819 O O . THR A 1 108 ? 11.984 10.859 -8.888 1.00 55.81 108 THR A O 1
ATOM 822 N N . VAL A 1 109 ? 11.531 9.720 -10.770 1.00 55.75 109 VAL A N 1
ATOM 823 C CA . VAL A 1 109 ? 12.928 9.615 -11.200 1.00 55.75 109 VAL A CA 1
ATOM 824 C C . VAL A 1 109 ? 13.300 10.947 -11.848 1.00 55.75 109 VAL A C 1
ATOM 826 O O . VAL A 1 109 ? 12.981 11.191 -13.009 1.00 55.75 109 VAL A O 1
ATOM 829 N N . ALA A 1 110 ? 13.910 11.840 -11.074 1.00 54.97 110 ALA A N 1
ATOM 830 C CA . ALA A 1 110 ? 14.533 13.040 -11.612 1.00 54.97 110 ALA A CA 1
ATOM 831 C C . ALA A 1 110 ? 15.962 12.684 -12.035 1.00 54.97 110 ALA A C 1
ATOM 833 O O . ALA A 1 110 ? 16.794 12.340 -11.196 1.00 54.97 110 ALA A O 1
ATOM 834 N N . LEU A 1 111 ? 16.248 12.753 -13.334 1.00 54.62 111 LEU A N 1
ATOM 835 C CA . LEU A 1 111 ? 17.627 12.807 -13.808 1.00 54.62 111 LEU A CA 1
ATOM 836 C C . LEU A 1 111 ? 18.137 14.244 -13.593 1.00 54.62 111 LEU A C 1
ATOM 838 O O . LEU A 1 111 ? 17.389 15.187 -13.878 1.00 54.62 111 LEU A O 1
ATOM 842 N N . PRO A 1 112 ? 19.367 14.450 -13.088 1.00 49.97 112 PRO A N 1
ATOM 843 C CA . PRO A 1 112 ? 19.924 15.787 -12.902 1.00 49.97 112 PRO A CA 1
ATOM 844 C C . PRO A 1 112 ? 19.856 16.596 -14.210 1.00 49.97 112 PRO A C 1
ATOM 846 O O . PRO A 1 112 ? 20.426 16.197 -15.222 1.00 49.97 112 PRO A O 1
ATOM 849 N N . GLY A 1 113 ? 19.114 17.709 -14.199 1.00 56.50 113 GLY A N 1
ATOM 850 C CA . GLY A 1 113 ? 18.923 18.599 -15.354 1.00 56.50 113 GLY A CA 1
ATOM 851 C C . GLY A 1 113 ? 17.762 18.252 -16.298 1.00 56.50 113 GLY A C 1
ATOM 852 O O . GLY A 1 113 ? 17.555 18.968 -17.271 1.00 56.50 113 GLY A O 1
ATOM 853 N N . TRP A 1 114 ? 17.007 17.178 -16.043 1.00 55.12 114 TRP A N 1
ATOM 854 C CA . TRP A 1 114 ? 15.969 16.676 -16.952 1.00 55.12 114 TRP A CA 1
ATOM 855 C C . TRP A 1 114 ? 14.644 16.444 -16.206 1.00 55.12 114 TRP A C 1
ATOM 857 O O . TRP A 1 114 ? 14.228 15.310 -15.970 1.00 55.12 114 TRP A O 1
ATOM 867 N N . THR A 1 115 ? 13.916 17.511 -15.866 1.00 55.41 115 THR A N 1
ATOM 868 C CA . THR A 1 115 ? 12.470 17.419 -15.585 1.00 55.41 115 THR A CA 1
ATOM 869 C C . THR A 1 115 ? 11.709 17.430 -16.910 1.00 55.41 115 THR A C 1
ATOM 871 O O . THR A 1 115 ? 11.020 18.390 -17.241 1.00 55.41 115 THR A O 1
ATOM 874 N N . VAL A 1 116 ? 11.846 16.368 -17.712 1.00 52.09 116 VAL A N 1
ATOM 875 C CA . VAL A 1 116 ? 11.188 16.237 -19.032 1.00 52.09 116 VAL A CA 1
ATOM 876 C C . VAL A 1 116 ? 9.708 15.877 -18.864 1.00 52.09 116 VAL A C 1
ATOM 878 O O . VAL A 1 116 ? 9.230 14.841 -19.320 1.00 52.09 116 VAL A O 1
ATOM 881 N N . ARG A 1 117 ? 8.975 16.709 -18.124 1.00 49.38 117 ARG A N 1
ATOM 882 C CA . ARG A 1 117 ? 7.519 16.620 -17.989 1.00 49.38 117 ARG A CA 1
ATOM 883 C C . ARG A 1 117 ? 6.799 17.520 -18.998 1.00 49.38 117 ARG A C 1
ATOM 885 O O . ARG A 1 117 ? 5.590 17.410 -19.141 1.00 49.38 117 ARG A O 1
ATOM 892 N N . GLU A 1 118 ? 7.527 18.368 -19.726 1.00 53.00 118 GLU A N 1
ATOM 893 C CA . GLU A 1 118 ? 6.918 19.505 -20.430 1.00 53.00 118 GLU A CA 1
ATOM 894 C C . GLU A 1 118 ? 7.123 19.520 -21.951 1.00 53.00 118 GLU A C 1
ATOM 896 O O . GLU A 1 118 ? 6.437 20.268 -22.633 1.00 53.00 118 GLU A O 1
ATOM 901 N N . MET A 1 119 ? 7.985 18.674 -22.529 1.00 52.03 119 MET A N 1
ATOM 902 C CA . MET A 1 119 ? 8.302 18.808 -23.963 1.00 52.03 119 MET A CA 1
ATOM 903 C C . MET A 1 119 ? 7.227 18.230 -24.907 1.00 52.03 119 MET A C 1
ATOM 905 O O . MET A 1 119 ? 7.092 18.707 -26.027 1.00 52.03 119 MET A O 1
ATOM 909 N N . LEU A 1 120 ? 6.466 17.212 -24.475 1.00 59.28 120 LEU A N 1
ATOM 910 C CA . LEU A 1 120 ? 5.489 16.477 -25.311 1.00 59.28 120 LEU A CA 1
ATOM 911 C C . LEU A 1 120 ? 4.239 15.984 -24.543 1.00 59.28 120 LEU A C 1
ATOM 913 O O . LEU A 1 120 ? 3.442 15.225 -25.086 1.00 59.28 120 LEU A O 1
ATOM 917 N N . GLY A 1 121 ? 4.076 16.343 -23.263 1.00 67.81 121 GLY A N 1
ATOM 918 C CA . GLY A 1 121 ? 2.977 15.835 -22.422 1.00 67.81 121 GLY A CA 1
ATOM 919 C C . GLY A 1 121 ? 3.089 14.355 -22.008 1.00 67.81 121 GLY A C 1
ATOM 920 O O . GLY A 1 121 ? 2.160 13.816 -21.411 1.00 67.81 121 GLY A O 1
ATOM 921 N N . VAL A 1 122 ? 4.222 13.697 -22.283 1.00 69.69 122 VAL A N 1
ATOM 922 C CA . VAL A 1 122 ? 4.520 12.301 -21.908 1.00 69.69 122 VAL A CA 1
ATOM 923 C C . VAL A 1 122 ? 5.717 12.207 -20.945 1.00 69.69 122 VAL A C 1
ATOM 925 O O . VAL A 1 122 ? 6.614 13.048 -21.011 1.00 69.69 122 VAL A O 1
ATOM 928 N N . PRO A 1 123 ? 5.764 11.198 -20.047 1.00 70.81 123 PRO A N 1
ATOM 929 C CA . PRO A 1 123 ? 6.890 10.981 -19.134 1.00 70.81 123 PRO A CA 1
ATOM 930 C C . PRO A 1 123 ? 8.244 10.816 -19.846 1.00 70.81 123 PRO A C 1
ATOM 932 O O . PRO A 1 123 ? 8.351 10.054 -20.803 1.00 70.81 123 PRO A O 1
ATOM 935 N N . ALA A 1 124 ? 9.301 11.436 -19.307 1.00 70.12 124 ALA A N 1
ATOM 936 C CA . ALA A 1 124 ? 10.671 11.419 -19.844 1.00 70.12 124 ALA A CA 1
ATOM 937 C C . ALA A 1 124 ? 11.185 10.033 -20.272 1.00 70.12 124 ALA A C 1
ATOM 939 O O .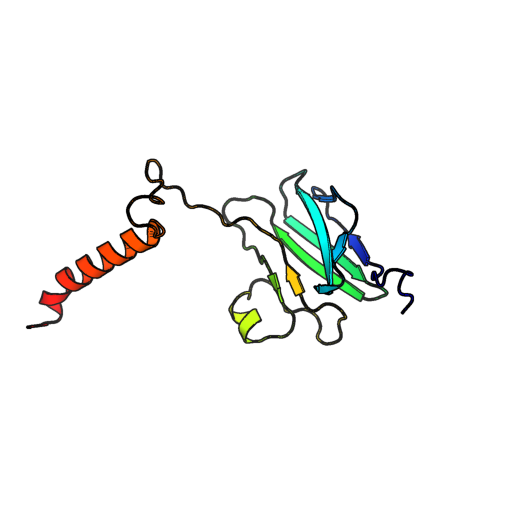 ALA A 1 124 ? 11.795 9.877 -21.329 1.00 70.12 124 ALA A O 1
ATOM 940 N N . TRP A 1 125 ? 10.924 9.016 -19.447 1.00 75.44 125 TRP A N 1
ATOM 941 C CA . TRP A 1 125 ? 11.371 7.650 -19.704 1.00 75.44 125 TRP A CA 1
ATOM 942 C C . TRP A 1 125 ? 10.733 7.063 -20.970 1.00 75.44 125 TRP A C 1
ATOM 944 O O . TRP A 1 125 ? 11.399 6.309 -21.675 1.00 75.44 125 TRP A O 1
ATOM 954 N N . MET A 1 126 ? 9.488 7.440 -21.297 1.00 80.06 126 MET A N 1
ATOM 955 C CA . MET A 1 126 ? 8.831 7.008 -22.532 1.00 80.06 126 MET A CA 1
ATOM 956 C C . MET A 1 126 ? 9.525 7.619 -23.743 1.00 80.06 126 MET A C 1
ATOM 958 O O . MET A 1 126 ? 9.810 6.902 -24.695 1.00 80.06 126 MET A O 1
ATOM 962 N N . THR A 1 127 ? 9.858 8.912 -23.704 1.00 81.00 127 THR A N 1
ATOM 963 C CA . THR A 1 127 ? 10.578 9.577 -24.801 1.00 81.00 127 THR A CA 1
ATOM 964 C C . THR A 1 127 ? 11.926 8.913 -25.061 1.00 81.00 127 THR A C 1
ATOM 966 O O . THR A 1 127 ? 12.248 8.596 -26.205 1.00 81.00 127 THR A O 1
ATOM 969 N N . VAL A 1 128 ? 12.692 8.646 -23.999 1.00 82.25 128 VAL A N 1
ATOM 970 C CA . VAL A 1 128 ? 13.977 7.941 -24.096 1.00 82.25 128 VAL A CA 1
ATOM 971 C C . VAL A 1 128 ? 13.774 6.534 -24.665 1.00 82.25 128 VAL A C 1
ATOM 973 O O . VAL A 1 128 ? 14.441 6.172 -25.631 1.00 82.25 128 VAL A O 1
ATOM 976 N N . PHE A 1 129 ? 12.817 5.766 -24.137 1.00 86.06 129 PHE A N 1
ATOM 977 C CA . PHE A 1 129 ? 12.490 4.426 -24.629 1.00 86.06 129 PHE A CA 1
ATOM 978 C C . PHE A 1 129 ? 12.129 4.419 -26.122 1.00 86.06 129 PHE A C 1
ATOM 980 O O . PHE A 1 129 ? 12.665 3.605 -26.873 1.00 86.06 129 PHE A O 1
ATOM 987 N N . PHE A 1 130 ? 11.265 5.333 -26.573 1.00 88.81 130 PHE A N 1
ATOM 988 C CA . PHE A 1 130 ? 10.866 5.432 -27.979 1.00 88.81 130 PHE A CA 1
ATOM 989 C C . PHE A 1 130 ? 12.035 5.825 -28.880 1.00 88.81 130 PHE A C 1
ATOM 991 O O . PHE A 1 130 ? 12.227 5.208 -29.927 1.00 88.81 130 PHE A O 1
ATOM 998 N N . LEU A 1 131 ? 12.847 6.799 -28.464 1.00 89.31 131 LEU A N 1
ATOM 999 C CA . LEU A 1 131 ? 14.019 7.224 -29.227 1.00 89.31 131 LEU A CA 1
ATOM 1000 C C . LEU A 1 131 ? 15.017 6.073 -29.397 1.00 89.31 131 LEU A C 1
ATOM 1002 O O . LEU A 1 131 ? 15.455 5.799 -30.514 1.00 89.31 131 LEU A O 1
ATOM 1006 N N . PHE A 1 132 ? 15.327 5.360 -28.310 1.00 92.25 132 PHE A N 1
ATOM 1007 C CA . PHE A 1 132 ? 16.185 4.179 -28.371 1.00 92.25 132 PHE A CA 1
ATOM 1008 C C . PHE A 1 132 ? 15.560 3.061 -29.204 1.00 92.25 132 PHE A C 1
ATOM 1010 O O . PHE A 1 132 ? 16.271 2.439 -29.982 1.00 92.25 132 PHE A O 1
ATOM 1017 N N . SER A 1 133 ? 14.249 2.830 -29.108 1.00 92.12 133 SER A N 1
ATOM 1018 C CA . SER A 1 133 ? 13.556 1.812 -29.912 1.00 92.12 133 SER A CA 1
ATOM 1019 C C . SER A 1 133 ? 13.677 2.093 -31.410 1.00 92.12 133 SER A C 1
ATOM 1021 O O . SER A 1 133 ? 13.992 1.188 -32.180 1.00 92.12 133 SER A O 1
ATOM 1023 N N . ILE A 1 134 ? 13.497 3.351 -31.824 1.00 90.44 134 ILE A N 1
ATOM 1024 C CA . ILE A 1 134 ? 13.687 3.781 -33.216 1.00 90.44 134 ILE A CA 1
ATOM 1025 C C . ILE A 1 134 ? 15.153 3.612 -33.627 1.00 90.44 134 ILE A C 1
ATOM 1027 O O . ILE A 1 134 ? 15.440 3.045 -34.682 1.00 90.44 134 ILE A O 1
ATOM 1031 N N . LEU A 1 135 ? 16.089 4.060 -32.785 1.00 93.44 135 LEU A N 1
ATOM 1032 C CA . LEU A 1 135 ? 17.520 3.937 -33.051 1.00 93.44 135 LEU A CA 1
ATOM 1033 C C . LEU A 1 135 ? 17.933 2.470 -33.227 1.00 93.44 135 LEU A C 1
ATOM 1035 O O . LEU A 1 135 ? 18.638 2.144 -34.179 1.00 93.44 135 LEU A O 1
ATOM 1039 N N . PHE A 1 136 ? 17.447 1.578 -32.361 1.00 91.38 136 PHE A N 1
ATOM 1040 C CA . PHE A 1 136 ? 17.671 0.141 -32.470 1.00 91.38 136 PHE A CA 1
ATOM 1041 C C . PHE A 1 136 ? 17.012 -0.445 -33.712 1.00 91.38 136 PHE A C 1
ATOM 1043 O O . PHE A 1 136 ? 17.657 -1.232 -34.394 1.00 91.38 136 PHE A O 1
ATOM 1050 N N . ALA A 1 137 ? 15.790 -0.043 -34.065 1.00 87.19 137 ALA A N 1
ATOM 1051 C CA . ALA A 1 137 ? 15.148 -0.507 -35.293 1.00 87.19 137 ALA A CA 1
ATOM 1052 C C . ALA A 1 137 ? 16.004 -0.181 -36.531 1.00 87.19 137 ALA A C 1
ATOM 1054 O O . ALA A 1 137 ? 16.214 -1.042 -37.385 1.00 87.19 137 ALA A O 1
ATOM 1055 N N . PHE A 1 138 ? 16.579 1.024 -36.599 1.00 86.19 138 PHE A N 1
ATOM 1056 C CA . PHE A 1 138 ? 17.483 1.404 -37.687 1.00 86.19 138 PHE A CA 1
ATOM 1057 C C . PHE A 1 138 ? 18.856 0.728 -37.609 1.00 86.19 138 PHE A C 1
ATOM 1059 O O . PHE A 1 138 ? 19.375 0.302 -38.641 1.00 86.19 138 PHE A O 1
ATOM 1066 N N . ALA A 1 139 ? 19.438 0.595 -36.417 1.00 85.62 139 ALA A N 1
ATOM 1067 C CA . ALA A 1 139 ? 20.725 -0.074 -36.228 1.00 85.62 139 ALA A CA 1
ATOM 1068 C C . ALA A 1 139 ? 20.644 -1.570 -36.575 1.00 85.62 139 ALA A C 1
ATOM 1070 O O . ALA A 1 139 ? 21.548 -2.121 -37.205 1.00 85.62 139 ALA A O 1
ATOM 1071 N N . LEU A 1 140 ? 19.533 -2.213 -36.215 1.00 85.19 140 LEU A N 1
ATOM 1072 C CA . LEU A 1 140 ? 19.267 -3.626 -36.461 1.00 85.19 140 LEU A CA 1
ATOM 1073 C C . LEU A 1 140 ? 18.723 -3.874 -37.879 1.00 85.19 140 LEU A C 1
ATOM 1075 O O . LEU A 1 140 ? 18.819 -4.984 -38.389 1.00 85.19 140 LEU A O 1
ATOM 1079 N N . ARG A 1 141 ? 18.252 -2.849 -38.597 1.00 78.06 141 ARG A N 1
ATOM 1080 C CA . ARG A 1 141 ? 17.756 -2.993 -39.978 1.00 78.06 141 ARG A CA 1
ATOM 1081 C C . ARG A 1 141 ? 18.717 -3.762 -40.896 1.00 78.06 141 ARG A C 1
ATOM 1083 O O . ARG A 1 141 ? 18.285 -4.649 -41.628 1.00 78.06 141 ARG A O 1
ATOM 1090 N N . LYS A 1 142 ? 20.008 -3.410 -40.875 1.00 70.62 142 LYS A N 1
ATOM 1091 C CA . LYS A 1 142 ? 21.048 -4.035 -41.713 1.00 70.62 142 LYS A CA 1
ATOM 1092 C C . LYS A 1 142 ? 21.359 -5.487 -41.324 1.00 70.62 142 LYS A C 1
ATOM 1094 O O . LYS A 1 142 ? 21.306 -6.326 -42.218 1.00 70.62 142 LYS A O 1
ATOM 1099 N N . PRO A 1 143 ? 21.672 -5.819 -40.056 1.00 79.25 143 PRO A N 1
ATOM 1100 C CA . PRO A 1 143 ? 21.954 -7.204 -39.677 1.00 79.25 143 PRO A CA 1
ATOM 1101 C C . PRO A 1 143 ? 20.748 -8.141 -39.837 1.00 79.25 143 PRO A C 1
ATOM 1103 O O . PRO A 1 143 ? 20.949 -9.329 -40.052 1.00 79.25 143 PRO A O 1
ATOM 1106 N N . PHE A 1 144 ? 19.513 -7.626 -39.793 1.00 77.62 144 PHE A N 1
ATOM 1107 C CA . PHE A 1 144 ? 18.300 -8.433 -39.979 1.00 77.62 144 PHE A CA 1
ATOM 1108 C C . PHE A 1 144 ? 17.759 -8.454 -41.420 1.00 77.62 144 PHE A C 1
ATOM 1110 O O . PHE A 1 144 ? 16.709 -9.040 -41.662 1.00 77.62 144 PHE A O 1
ATOM 1117 N N . GLY A 1 145 ? 18.454 -7.840 -42.386 1.00 75.94 145 GLY A N 1
ATOM 1118 C CA . GLY A 1 145 ? 18.100 -7.944 -43.808 1.00 75.94 145 GLY A CA 1
ATOM 1119 C C . GLY A 1 145 ? 16.755 -7.316 -44.195 1.00 75.94 145 GLY A C 1
ATOM 1120 O O . GLY A 1 145 ? 16.165 -7.713 -45.195 1.00 75.94 145 GLY A O 1
ATOM 1121 N N . VAL A 1 146 ? 16.253 -6.343 -43.426 1.00 72.00 146 VAL A N 1
ATOM 1122 C CA . VAL A 1 146 ? 14.946 -5.718 -43.688 1.00 72.00 146 VAL A CA 1
ATOM 1123 C C . VAL A 1 146 ? 15.068 -4.689 -44.823 1.00 72.00 146 VAL A C 1
ATOM 1125 O O . VAL A 1 146 ? 15.588 -3.579 -44.638 1.00 72.00 146 VAL A O 1
ATOM 1128 N N . THR A 1 147 ? 14.583 -5.059 -46.008 1.00 72.19 147 THR A N 1
ATOM 1129 C CA . THR A 1 147 ? 14.387 -4.183 -47.177 1.00 72.19 147 THR A CA 1
ATOM 1130 C C . THR A 1 147 ? 12.927 -3.731 -47.253 1.00 72.19 147 THR A C 1
ATOM 1132 O O . THR A 1 147 ? 12.036 -4.567 -47.140 1.00 72.19 147 THR A O 1
ATOM 1135 N N . PHE A 1 148 ? 12.701 -2.421 -47.408 1.00 58.28 148 PHE A N 1
ATOM 1136 C CA . PHE A 1 148 ? 11.382 -1.831 -47.677 1.00 58.28 148 PHE A CA 1
ATOM 1137 C C . PHE A 1 148 ? 11.079 -1.872 -49.171 1.00 58.28 148 PHE A C 1
ATOM 1139 O O . PHE A 1 148 ? 12.051 -1.679 -49.941 1.00 58.28 148 PHE A O 1
#

pLDDT: mean 79.02, std 13.01, range [42.56, 93.44]

Radius of gyration: 22.27 Å; chains: 1; bounding box: 46×36×65 Å

Foldseek 3Di:
DPQPPVNDFDKDKDDDPQKDFPDDWDQDPVVRDTDTDMDGNDFDWDWIWMDTPNDIDIATDGGDDPDDDHQQKQAAPDPVVCVVRVSDHHDDPPDPDGMDGHPDDDDDPDDVPDPPCPDPVDDPVVVVVVVVVVVCCVVCCVVVVDDD

Sequence (148 aa):
MPVSASGKPQAVLELPAGLVAETPALWIPSARTLSWRLRVAEPGEGVIGIRIGEARYEKALASPRPLVRRSPVRPGRSWIAQFVYPAEPPLPADGVLSEIAFDLRPATVALPGWTVREMLGVPAWMTVFFLFSILFAFALRKPFGVTF

Secondary structure (DSSP, 8-state):
----TTS---EEEEPPTTEEESSPPEEETTTTEEE--EEESS--EEEEEEEETTEEEEEEEE-S-TT----SEEESS-HHHHHH-TTSPPPPTT-S--EEE--PPPPP--BTTB-TTSSSSS-HHHHHHHHHHHHHHHHHHTTTT---